Protein AF-A0A1I2QJU8-F1 (afdb_monomer_lite)

Radius of gyration: 27.42 Å; chains: 1; bounding box: 45×27×93 Å

Structure (mmCIF, N/CA/C/O backbone):
data_AF-A0A1I2QJU8-F1
#
_entry.id   AF-A0A1I2QJU8-F1
#
loop_
_atom_site.group_PDB
_atom_site.id
_atom_site.type_symbol
_atom_site.label_atom_id
_atom_site.label_alt_id
_atom_site.label_comp_id
_atom_site.label_asym_id
_atom_site.label_entity_id
_atom_site.label_seq_id
_atom_site.pdbx_PDB_ins_code
_atom_site.Cartn_x
_atom_site.Cartn_y
_atom_site.Cartn_z
_atom_site.occupancy
_atom_site.B_iso_or_equiv
_atom_site.auth_seq_id
_atom_site.auth_comp_id
_atom_site.auth_asym_id
_atom_site.auth_atom_id
_atom_site.pdbx_PDB_model_num
ATOM 1 N N . MET A 1 1 ? 12.750 16.084 -77.173 1.00 46.78 1 MET A N 1
ATOM 2 C CA . MET A 1 1 ? 12.544 15.253 -75.963 1.00 46.78 1 MET A CA 1
ATOM 3 C C . MET A 1 1 ? 13.902 14.795 -75.455 1.00 46.78 1 MET A C 1
ATOM 5 O O . MET A 1 1 ? 14.508 13.936 -76.081 1.00 46.78 1 MET A O 1
ATOM 9 N N . ASN A 1 2 ? 14.410 15.391 -74.373 1.00 51.00 2 ASN A N 1
ATOM 10 C CA . ASN A 1 2 ? 15.672 14.955 -73.771 1.00 51.00 2 ASN A CA 1
ATOM 11 C C . ASN A 1 2 ? 15.445 13.619 -73.058 1.00 51.00 2 ASN A C 1
ATOM 13 O O . ASN A 1 2 ? 14.727 13.560 -72.060 1.00 51.00 2 ASN A O 1
ATOM 17 N N . LYS A 1 3 ? 16.024 12.538 -73.594 1.00 54.72 3 LYS A N 1
ATOM 18 C CA . LYS A 1 3 ? 16.056 11.242 -72.912 1.00 54.72 3 LYS A CA 1
ATOM 19 C C . LYS A 1 3 ? 16.860 11.419 -71.625 1.00 54.72 3 LYS A C 1
ATOM 21 O O . LYS A 1 3 ? 18.044 11.736 -71.671 1.00 54.72 3 LYS A O 1
ATOM 26 N N . VAL A 1 4 ? 16.203 11.250 -70.479 1.00 61.31 4 VAL A N 1
ATOM 27 C CA . VAL A 1 4 ? 16.892 11.168 -69.186 1.00 61.31 4 VAL A CA 1
ATOM 28 C C . VAL A 1 4 ? 17.887 10.004 -69.280 1.00 61.31 4 VAL A C 1
ATOM 30 O O . VAL A 1 4 ? 17.449 8.908 -69.639 1.00 61.31 4 VAL A O 1
ATOM 33 N N . PRO A 1 5 ? 19.186 10.223 -69.003 1.00 58.22 5 PRO A N 1
ATOM 34 C CA . PRO A 1 5 ? 20.201 9.187 -69.146 1.00 58.22 5 PRO A CA 1
ATOM 35 C C . PRO A 1 5 ? 19.855 7.996 -68.251 1.00 58.22 5 PRO A C 1
ATOM 37 O O . PRO A 1 5 ? 19.534 8.174 -67.075 1.00 58.22 5 PRO A O 1
ATOM 40 N N . GLU A 1 6 ? 19.900 6.800 -68.831 1.00 61.16 6 GLU A N 1
ATOM 41 C CA . GLU A 1 6 ? 19.467 5.528 -68.236 1.00 61.16 6 GLU A CA 1
ATOM 42 C C . GLU A 1 6 ? 20.117 5.291 -66.860 1.00 61.16 6 GLU A C 1
ATOM 44 O O . GLU A 1 6 ? 19.420 5.028 -65.881 1.00 61.16 6 GLU A O 1
ATOM 49 N N . ASN A 1 7 ? 21.404 5.633 -66.734 1.00 59.12 7 ASN A N 1
ATOM 50 C CA . ASN A 1 7 ? 22.166 5.584 -65.482 1.00 59.12 7 ASN A CA 1
ATOM 51 C C . ASN A 1 7 ? 21.564 6.434 -64.342 1.00 59.12 7 ASN A C 1
ATOM 53 O O . ASN A 1 7 ? 21.656 6.054 -63.179 1.00 59.12 7 ASN A O 1
ATOM 57 N N . ARG A 1 8 ? 20.924 7.583 -64.625 1.00 59.19 8 ARG A N 1
ATOM 58 C CA . ARG A 1 8 ? 20.268 8.395 -63.573 1.00 59.19 8 ARG A CA 1
ATOM 59 C C . ARG A 1 8 ? 18.970 7.757 -63.078 1.00 59.19 8 ARG A C 1
ATOM 61 O O . ARG A 1 8 ? 18.605 7.970 -61.925 1.00 59.19 8 ARG A O 1
ATOM 68 N N . LYS A 1 9 ? 18.267 6.995 -63.923 1.00 60.62 9 LYS A N 1
ATOM 69 C CA . LYS A 1 9 ? 17.059 6.264 -63.512 1.00 60.62 9 LYS A CA 1
ATOM 70 C C . LYS A 1 9 ? 17.416 5.074 -62.626 1.00 60.62 9 LYS A C 1
ATOM 72 O O . LYS A 1 9 ? 16.746 4.874 -61.620 1.00 60.62 9 LYS A O 1
ATOM 77 N N . GLU A 1 10 ? 18.489 4.356 -62.948 1.00 61.41 10 GLU A N 1
ATOM 78 C CA . GLU A 1 10 ? 18.986 3.238 -62.138 1.00 61.41 10 GLU A CA 1
ATOM 79 C C . GLU A 1 10 ? 19.491 3.693 -60.765 1.00 61.41 10 GLU A C 1
ATOM 81 O O . GLU A 1 10 ? 19.087 3.127 -59.753 1.00 61.41 10 GLU A O 1
ATOM 86 N N . ILE A 1 11 ? 20.280 4.774 -60.701 1.00 66.25 11 ILE A N 1
ATOM 87 C CA . ILE A 1 11 ? 20.749 5.341 -59.423 1.00 66.25 11 ILE A CA 1
ATOM 88 C C . ILE A 1 11 ? 19.564 5.771 -58.545 1.00 66.25 11 ILE A C 1
ATOM 90 O O . ILE A 1 11 ? 19.562 5.507 -57.344 1.00 66.25 11 ILE A O 1
ATOM 94 N N . ASN A 1 12 ? 18.525 6.373 -59.135 1.00 71.56 12 ASN A 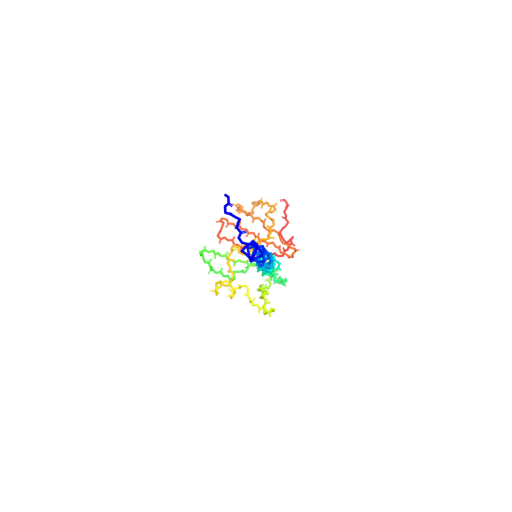N 1
ATOM 95 C CA . ASN A 1 12 ? 17.320 6.759 -58.399 1.00 71.56 12 ASN A CA 1
ATOM 96 C C . ASN A 1 12 ? 16.505 5.548 -57.918 1.00 71.56 12 ASN A C 1
ATOM 98 O O . ASN A 1 12 ? 15.942 5.601 -56.826 1.00 71.56 12 ASN A O 1
ATOM 102 N N . LEU A 1 13 ? 16.457 4.457 -58.691 1.00 71.75 13 LEU A N 1
ATOM 103 C CA . LEU A 1 13 ? 15.770 3.225 -58.291 1.00 71.75 13 LEU A CA 1
ATOM 104 C C . LEU A 1 13 ? 16.498 2.524 -57.135 1.00 71.75 13 LEU A C 1
ATOM 106 O O . LEU A 1 13 ? 15.866 2.094 -56.171 1.00 71.75 13 LEU A O 1
ATOM 110 N N . VAL A 1 14 ? 17.830 2.454 -57.209 1.00 74.25 14 VAL A N 1
ATOM 111 C CA . VAL A 1 14 ? 18.682 1.870 -56.164 1.00 74.25 14 VAL A CA 1
ATOM 112 C C . VAL A 1 14 ? 18.608 2.703 -54.883 1.00 74.25 14 VAL A C 1
ATOM 114 O O . VAL A 1 14 ? 18.413 2.149 -53.801 1.00 74.25 14 VAL A O 1
ATOM 117 N N . ALA A 1 15 ? 18.681 4.032 -54.990 1.00 75.69 15 ALA A N 1
ATOM 118 C CA . ALA A 1 15 ? 18.538 4.931 -53.847 1.00 75.69 15 ALA A CA 1
ATOM 119 C C . ALA A 1 15 ? 17.161 4.792 -53.176 1.00 75.69 15 ALA A C 1
ATOM 121 O O . ALA A 1 15 ? 17.081 4.722 -51.949 1.00 75.69 15 ALA A O 1
ATOM 122 N N . LEU A 1 16 ? 16.084 4.681 -53.962 1.00 78.25 16 LEU A N 1
ATOM 123 C CA . LEU A 1 16 ? 14.733 4.460 -53.442 1.00 78.25 16 LEU A CA 1
ATOM 124 C C . LEU A 1 16 ? 14.623 3.117 -52.701 1.00 78.25 16 LEU A C 1
ATOM 126 O O . LEU A 1 16 ? 14.073 3.069 -51.602 1.00 78.25 16 LEU A O 1
ATOM 130 N N . GLY A 1 17 ? 15.206 2.047 -53.252 1.00 80.75 17 GLY A N 1
ATOM 131 C CA . GLY A 1 17 ? 15.240 0.728 -52.611 1.00 80.75 17 GLY A CA 1
ATOM 132 C C . GLY A 1 17 ? 15.969 0.731 -51.262 1.00 80.75 17 GLY A C 1
ATOM 133 O O . GLY A 1 17 ? 15.487 0.142 -50.289 1.00 80.75 17 GLY A O 1
ATOM 134 N N . ILE A 1 18 ? 17.090 1.452 -51.164 1.00 84.44 18 ILE A N 1
ATOM 135 C CA . ILE A 1 18 ? 17.849 1.598 -49.913 1.00 84.44 18 ILE A CA 1
ATOM 136 C C . ILE A 1 18 ? 17.033 2.375 -48.870 1.00 84.44 18 ILE A C 1
ATOM 138 O O . ILE A 1 18 ? 16.944 1.945 -47.719 1.00 84.44 18 ILE A O 1
ATOM 142 N N . ILE A 1 19 ? 16.381 3.474 -49.265 1.00 84.88 19 ILE A N 1
ATOM 143 C CA . ILE A 1 19 ? 15.549 4.290 -48.366 1.00 84.88 19 ILE A CA 1
ATOM 144 C C . ILE A 1 19 ? 14.364 3.481 -47.825 1.00 84.88 19 ILE A C 1
ATOM 146 O O . ILE A 1 19 ? 14.104 3.509 -46.622 1.00 84.88 19 ILE A O 1
ATOM 150 N N . CYS A 1 20 ? 13.678 2.716 -48.679 1.00 82.25 20 CYS A N 1
ATOM 151 C CA . CYS A 1 20 ? 12.578 1.852 -48.250 1.00 82.25 20 CYS A CA 1
ATOM 152 C C . CYS A 1 20 ? 13.046 0.791 -47.247 1.00 82.25 20 CYS A C 1
ATOM 154 O O . CYS A 1 20 ? 12.395 0.580 -46.224 1.00 82.25 20 CYS A O 1
ATOM 156 N N . THR A 1 21 ? 14.200 0.168 -47.496 1.00 85.12 21 THR A N 1
ATOM 157 C CA . THR A 1 21 ? 14.758 -0.860 -46.605 1.00 85.12 21 THR A CA 1
ATOM 158 C C . THR A 1 21 ? 15.144 -0.273 -45.245 1.00 85.12 21 THR A C 1
ATOM 160 O O . THR A 1 21 ? 14.800 -0.836 -44.205 1.00 85.12 21 THR A O 1
ATOM 163 N N . LEU A 1 22 ? 15.786 0.900 -45.228 1.00 87.31 22 LEU A N 1
ATOM 164 C CA . LEU A 1 22 ? 16.113 1.615 -43.990 1.00 87.31 22 LEU A CA 1
ATOM 165 C C . LEU A 1 22 ? 14.854 2.022 -43.214 1.00 87.31 22 LEU A C 1
ATOM 167 O O . LEU A 1 22 ? 14.821 1.879 -41.993 1.00 87.31 22 LEU A O 1
ATOM 171 N N . GLY A 1 23 ? 13.802 2.460 -43.911 1.00 86.81 23 GLY A N 1
ATOM 172 C CA . GLY A 1 23 ? 12.513 2.792 -43.304 1.00 86.81 23 GLY A CA 1
ATOM 173 C C . GLY A 1 23 ? 11.901 1.611 -42.550 1.00 86.81 23 GLY A C 1
ATOM 174 O O . GLY A 1 23 ? 11.526 1.753 -41.389 1.00 86.81 23 GLY A O 1
ATOM 175 N N . VAL A 1 24 ? 11.883 0.423 -43.162 1.00 87.31 24 VAL A N 1
ATOM 176 C CA . VAL A 1 24 ? 11.354 -0.800 -42.530 1.00 87.31 24 VAL A CA 1
ATOM 177 C C . VAL A 1 24 ? 12.162 -1.189 -41.290 1.00 87.31 24 VAL A C 1
ATOM 179 O O . VAL A 1 24 ? 11.582 -1.543 -40.259 1.00 87.31 24 VAL A O 1
ATOM 182 N N . ILE A 1 25 ? 13.493 -1.085 -41.351 1.00 89.12 25 ILE A N 1
ATOM 183 C CA . ILE A 1 25 ? 14.370 -1.379 -40.208 1.00 89.12 25 ILE A CA 1
ATOM 184 C C . ILE A 1 25 ? 14.073 -0.420 -39.050 1.00 89.12 25 ILE A C 1
ATOM 186 O O . ILE A 1 25 ? 13.855 -0.866 -37.923 1.00 89.12 25 ILE A O 1
ATOM 190 N N . VAL A 1 26 ? 13.996 0.886 -39.322 1.00 89.69 26 VAL A N 1
ATOM 191 C CA . VAL A 1 26 ? 13.703 1.905 -38.303 1.00 89.69 26 VAL A CA 1
ATOM 192 C C . VAL A 1 26 ? 12.314 1.698 -37.698 1.00 89.69 26 VAL A C 1
ATOM 194 O O . VAL A 1 26 ? 12.180 1.715 -36.475 1.00 89.69 26 VAL A O 1
ATOM 197 N N . SER A 1 27 ? 11.287 1.433 -38.508 1.00 86.88 27 SER A N 1
ATOM 198 C CA . SER A 1 27 ? 9.938 1.145 -38.008 1.00 86.88 27 SER A CA 1
ATOM 199 C C . SER A 1 27 ? 9.910 -0.092 -37.111 1.00 86.88 27 SER A C 1
ATOM 201 O O . SER A 1 27 ? 9.290 -0.066 -36.050 1.00 86.88 27 SER A O 1
ATOM 203 N N . THR A 1 28 ? 10.629 -1.153 -37.482 1.00 87.12 28 THR A N 1
ATOM 204 C CA . THR A 1 28 ? 10.706 -2.383 -36.680 1.00 87.12 28 THR A CA 1
ATOM 205 C C . THR A 1 28 ? 11.409 -2.135 -35.346 1.00 87.12 28 THR A C 1
ATOM 207 O O . THR A 1 28 ? 10.933 -2.590 -34.306 1.00 87.12 28 THR A O 1
ATOM 210 N N . LEU A 1 29 ? 12.499 -1.361 -35.347 1.00 88.81 29 LEU A N 1
ATOM 211 C CA . LEU A 1 29 ? 13.202 -0.962 -34.126 1.00 88.81 29 LEU A CA 1
ATOM 212 C C . LEU A 1 29 ? 12.324 -0.095 -33.219 1.00 88.81 29 LEU A C 1
ATOM 214 O O . LEU A 1 29 ? 12.298 -0.323 -32.013 1.00 88.81 29 LEU A O 1
ATOM 218 N N . LEU A 1 30 ? 11.565 0.850 -33.779 1.00 86.56 30 LEU A N 1
ATOM 219 C CA . LEU A 1 30 ? 10.646 1.699 -33.017 1.00 86.56 30 LEU A CA 1
ATOM 220 C C . LEU A 1 30 ? 9.497 0.898 -32.405 1.00 86.56 30 LEU A C 1
ATOM 222 O O . LEU A 1 30 ? 9.184 1.097 -31.234 1.00 86.56 30 LEU A O 1
ATOM 226 N N . VAL A 1 31 ? 8.899 -0.035 -33.151 1.00 86.25 31 VAL A N 1
ATOM 227 C CA . VAL A 1 31 ? 7.854 -0.927 -32.627 1.00 86.25 31 VAL A CA 1
ATOM 228 C C . VAL A 1 31 ? 8.430 -1.855 -31.560 1.00 86.25 31 VAL A C 1
ATOM 230 O O . VAL A 1 31 ? 7.834 -1.996 -30.497 1.00 86.25 31 VAL A O 1
ATOM 233 N N . GLY A 1 32 ? 9.612 -2.434 -31.780 1.00 81.88 32 GLY A N 1
ATOM 234 C CA . GLY A 1 32 ? 10.301 -3.262 -30.790 1.00 81.88 32 GLY A CA 1
ATOM 235 C C . GLY A 1 32 ? 10.644 -2.490 -29.515 1.00 81.88 32 GLY A C 1
ATOM 236 O O . GLY A 1 32 ? 10.419 -2.990 -28.414 1.00 81.88 32 GLY A O 1
ATOM 237 N N . PHE A 1 33 ? 11.112 -1.248 -29.648 1.00 79.94 33 PHE A N 1
ATOM 238 C CA . PHE A 1 33 ? 11.399 -0.353 -28.530 1.00 79.94 33 PHE A CA 1
ATOM 239 C C . PHE A 1 33 ? 10.126 0.065 -27.795 1.00 79.94 33 PHE A C 1
ATOM 241 O O . PHE A 1 33 ? 10.098 -0.001 -26.571 1.00 79.94 33 PHE A O 1
ATOM 248 N N . MET A 1 34 ? 9.055 0.412 -28.516 1.00 74.19 34 MET A N 1
ATOM 249 C CA . MET A 1 34 ? 7.730 0.685 -27.954 1.00 74.19 34 MET A CA 1
ATOM 250 C C . MET A 1 34 ? 7.201 -0.531 -27.200 1.00 74.19 34 MET A C 1
ATOM 252 O O . MET A 1 34 ? 6.810 -0.393 -26.052 1.00 74.19 34 MET A O 1
ATOM 256 N N . VAL A 1 35 ? 7.237 -1.732 -27.780 1.00 77.50 35 VAL A N 1
ATOM 257 C CA . VAL A 1 35 ? 6.805 -2.970 -27.113 1.00 77.50 35 VAL A CA 1
ATOM 258 C C . VAL A 1 35 ? 7.689 -3.277 -25.907 1.00 77.50 35 VAL A C 1
ATOM 260 O O . VAL A 1 35 ? 7.169 -3.677 -24.873 1.00 77.50 35 VAL A O 1
ATOM 263 N N . TYR A 1 36 ? 9.002 -3.056 -25.983 1.00 72.75 36 TYR A N 1
ATOM 264 C CA . TYR A 1 36 ? 9.910 -3.207 -24.845 1.00 72.75 36 TYR A CA 1
ATOM 265 C C . TYR A 1 36 ? 9.601 -2.203 -23.728 1.00 72.75 36 TYR A C 1
ATOM 267 O O . TYR A 1 36 ? 9.524 -2.604 -22.567 1.00 72.75 36 TYR A O 1
ATOM 275 N N . PHE A 1 37 ? 9.353 -0.933 -24.063 1.00 62.69 37 PHE A N 1
ATOM 276 C CA . PHE A 1 37 ? 8.919 0.098 -23.122 1.00 62.69 37 PHE A CA 1
ATOM 277 C C . PHE A 1 37 ? 7.553 -0.258 -22.538 1.00 62.69 37 PHE A C 1
ATOM 279 O O . PHE A 1 37 ? 7.429 -0.411 -21.333 1.00 62.69 37 PHE A O 1
ATOM 286 N N . PHE A 1 38 ? 6.536 -0.527 -23.351 1.00 59.00 38 PHE A N 1
ATOM 287 C CA . PHE A 1 38 ? 5.227 -0.960 -22.871 1.00 59.00 38 PHE A CA 1
ATOM 288 C C . PHE A 1 38 ? 5.311 -2.244 -22.042 1.00 59.00 38 PHE A C 1
ATOM 290 O O . PHE A 1 38 ? 4.604 -2.355 -21.053 1.00 59.00 38 PHE A O 1
ATOM 297 N N . LYS A 1 39 ? 6.201 -3.194 -22.339 1.00 51.94 39 LYS A N 1
ATOM 298 C CA . LYS A 1 39 ? 6.397 -4.405 -21.525 1.00 51.94 39 LYS A CA 1
ATOM 299 C C . LYS A 1 39 ? 7.169 -4.109 -20.231 1.00 51.94 39 LYS A C 1
ATOM 301 O O . LYS A 1 39 ? 6.832 -4.666 -19.190 1.00 51.94 39 LYS A O 1
ATOM 306 N N . GLN A 1 40 ? 8.137 -3.194 -20.225 1.00 50.50 40 GLN A N 1
ATOM 307 C CA . GLN A 1 40 ? 8.739 -2.706 -18.979 1.00 50.50 40 GLN A CA 1
ATOM 308 C C . GLN A 1 40 ? 7.736 -1.918 -18.125 1.00 50.50 40 GLN A C 1
ATOM 310 O O . GLN A 1 40 ? 7.729 -2.088 -16.915 1.00 50.50 40 GLN A O 1
ATOM 315 N N . TYR A 1 41 ? 6.861 -1.107 -18.714 1.00 50.94 41 TYR A N 1
ATOM 316 C CA . TYR A 1 41 ? 5.938 -0.251 -17.963 1.00 50.94 41 TYR A CA 1
ATOM 317 C C . TYR A 1 41 ? 4.615 -0.954 -17.594 1.00 50.94 41 TYR A C 1
ATOM 319 O O . TYR A 1 41 ? 4.089 -0.693 -16.515 1.00 50.94 41 TYR A O 1
ATOM 327 N N . ASN A 1 42 ? 4.115 -1.890 -18.416 1.00 45.28 42 ASN A N 1
ATOM 328 C CA . ASN A 1 42 ? 2.880 -2.655 -18.169 1.00 45.28 42 ASN A CA 1
ATOM 329 C C . ASN A 1 42 ? 3.124 -4.066 -17.599 1.00 45.28 42 ASN A C 1
ATOM 331 O O . ASN A 1 42 ? 2.348 -4.502 -16.758 1.00 45.28 42 ASN A O 1
ATOM 335 N N . PHE A 1 43 ? 4.190 -4.783 -17.986 1.00 42.09 43 PHE A N 1
ATOM 336 C CA . PHE A 1 43 ? 4.497 -6.135 -17.459 1.00 42.09 43 PHE A CA 1
ATOM 337 C C . PHE A 1 43 ? 5.493 -6.129 -16.290 1.00 42.09 43 PHE A C 1
ATOM 339 O O . PHE A 1 43 ? 5.509 -7.059 -15.486 1.00 42.09 43 PHE A O 1
ATOM 346 N N . ARG A 1 44 ? 6.290 -5.064 -16.152 1.00 40.34 44 ARG A N 1
ATOM 347 C CA . ARG A 1 44 ? 6.920 -4.669 -14.882 1.00 40.34 44 ARG A CA 1
ATOM 348 C C . ARG A 1 44 ? 6.311 -3.372 -14.377 1.00 40.34 44 ARG A C 1
ATOM 350 O O . ARG A 1 44 ? 7.016 -2.527 -13.82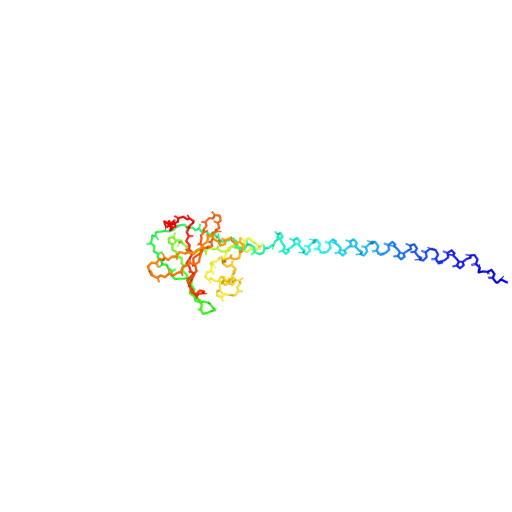2 1.00 40.34 44 ARG A O 1
ATOM 357 N N . GLY A 1 45 ? 4.988 -3.241 -14.522 1.00 38.06 45 GLY A N 1
ATOM 358 C CA . GLY A 1 45 ? 4.243 -2.357 -13.643 1.00 38.06 45 GLY A CA 1
ATOM 359 C C . GLY A 1 45 ? 4.810 -2.564 -12.246 1.00 38.06 45 GLY A C 1
ATOM 360 O O . GLY A 1 45 ? 5.041 -3.705 -11.840 1.00 38.06 45 GLY A O 1
ATOM 361 N N . ASN A 1 46 ? 5.173 -1.469 -11.587 1.00 42.59 46 ASN A N 1
ATOM 362 C CA . ASN A 1 46 ? 5.694 -1.438 -10.229 1.00 42.59 46 ASN A CA 1
ATOM 363 C C . ASN A 1 46 ? 4.629 -1.967 -9.254 1.00 42.59 46 ASN A C 1
ATOM 365 O O . ASN A 1 46 ? 4.186 -1.254 -8.360 1.00 42.59 46 ASN A O 1
ATOM 369 N N . ALA A 1 47 ? 4.188 -3.208 -9.440 1.00 42.94 47 ALA A N 1
ATOM 370 C CA . ALA A 1 47 ? 3.301 -3.958 -8.592 1.00 42.94 47 ALA A CA 1
ATOM 371 C C . ALA A 1 47 ? 4.139 -4.337 -7.380 1.00 42.94 47 ALA A C 1
ATOM 373 O O . ALA A 1 47 ? 4.686 -5.431 -7.234 1.00 42.94 47 ALA A O 1
ATOM 374 N N . LYS A 1 48 ? 4.314 -3.331 -6.534 1.00 52.91 48 LYS A N 1
ATOM 375 C CA . LYS A 1 48 ? 4.824 -3.440 -5.186 1.00 52.91 48 LYS A CA 1
ATOM 376 C C . LYS A 1 48 ? 3.811 -4.271 -4.430 1.00 52.91 48 LYS A C 1
ATOM 378 O O . LYS A 1 48 ? 2.839 -3.757 -3.896 1.00 52.91 48 LYS A O 1
ATOM 383 N N . ARG A 1 49 ? 4.006 -5.587 -4.464 1.00 54.28 49 ARG A N 1
ATOM 384 C CA . ARG A 1 49 ? 3.116 -6.518 -3.784 1.00 54.28 49 ARG A CA 1
ATOM 385 C C . ARG A 1 49 ? 3.325 -6.346 -2.287 1.00 54.28 49 ARG A C 1
ATOM 387 O O . ARG A 1 49 ? 4.441 -6.550 -1.795 1.00 54.28 49 ARG A O 1
ATOM 394 N N . LEU A 1 50 ? 2.264 -5.941 -1.600 1.00 57.31 50 LEU A N 1
ATOM 395 C CA . LEU A 1 50 ? 2.232 -5.919 -0.151 1.00 57.31 50 LEU A CA 1
ATOM 396 C C . LEU A 1 50 ? 2.241 -7.366 0.350 1.00 57.31 50 LEU A C 1
ATOM 398 O O . LEU A 1 50 ? 1.376 -8.169 0.001 1.00 57.31 50 LEU A O 1
ATOM 402 N N . GLU A 1 51 ? 3.246 -7.711 1.142 1.00 60.03 51 GLU A N 1
ATOM 403 C CA . GLU A 1 51 ? 3.301 -8.975 1.859 1.00 60.03 51 GLU A CA 1
ATOM 404 C C . GLU A 1 51 ? 2.677 -8.765 3.234 1.00 60.03 51 GLU A C 1
ATOM 406 O O . GLU A 1 51 ? 3.197 -8.017 4.069 1.00 60.03 51 GLU A O 1
ATOM 411 N N . VAL A 1 52 ? 1.534 -9.414 3.427 1.00 58.59 52 VAL A N 1
ATOM 412 C CA . VAL A 1 52 ? 0.737 -9.347 4.645 1.00 58.59 52 VAL A CA 1
ATOM 413 C C . VAL A 1 52 ? 1.030 -10.575 5.488 1.00 58.59 52 VAL A C 1
ATOM 415 O O . VAL A 1 52 ? 0.900 -11.703 5.022 1.00 58.59 52 VAL A O 1
ATOM 418 N N . GLN A 1 53 ? 1.443 -10.348 6.730 1.00 59.25 53 GLN A N 1
ATOM 419 C CA . GLN A 1 53 ? 1.535 -11.387 7.749 1.00 59.25 53 GLN A CA 1
ATOM 420 C C . GLN A 1 53 ? 0.525 -11.049 8.840 1.00 59.25 53 GLN A C 1
ATOM 422 O O . GLN A 1 53 ? 0.472 -9.901 9.276 1.00 59.25 53 GLN A O 1
ATOM 427 N N . VAL A 1 54 ? -0.275 -12.024 9.260 1.00 59.94 54 VAL A N 1
ATOM 428 C CA . VAL A 1 54 ? -1.302 -11.840 10.295 1.00 59.94 54 VAL A CA 1
ATOM 429 C C . VAL A 1 54 ? -0.634 -11.749 11.677 1.00 59.94 54 VAL A C 1
ATOM 431 O O . VAL A 1 54 ? 0.362 -12.435 11.929 1.00 59.94 54 VAL A O 1
ATOM 434 N N . ASN A 1 55 ? -1.140 -10.872 12.547 1.00 63.78 55 ASN A N 1
ATOM 435 C CA . ASN A 1 55 ? -0.747 -10.767 13.959 1.00 63.78 55 ASN A CA 1
ATOM 436 C C . ASN A 1 55 ? -1.976 -10.762 14.870 1.00 63.78 55 ASN A C 1
ATOM 438 O O . ASN A 1 55 ? -3.095 -10.595 14.381 1.00 63.78 55 ASN A O 1
ATOM 442 N N . ASP A 1 56 ? -1.734 -10.842 16.178 1.00 52.97 56 ASP A N 1
ATOM 443 C CA . ASP A 1 56 ? -2.754 -10.623 17.196 1.00 52.97 56 ASP A CA 1
ATOM 444 C C . ASP A 1 56 ? -3.419 -9.249 17.085 1.00 52.97 56 ASP A C 1
ATOM 446 O O . ASP A 1 56 ? -2.876 -8.268 16.559 1.00 52.97 56 ASP A O 1
ATOM 450 N N . SER A 1 57 ? -4.657 -9.243 17.557 1.00 59.94 57 SER A N 1
ATOM 451 C CA . SER A 1 57 ? -5.692 -8.280 17.247 1.00 59.94 57 SER A CA 1
ATOM 452 C C . SER A 1 57 ? -5.437 -6.907 17.843 1.00 59.94 57 SER A C 1
ATOM 454 O O . SER A 1 57 ? -5.680 -6.734 19.029 1.00 59.94 57 SER A O 1
ATOM 456 N N . ASN A 1 58 ? -4.982 -5.950 17.024 1.00 70.50 58 ASN A N 1
ATOM 457 C CA . ASN A 1 58 ? -4.903 -4.521 17.347 1.00 70.50 58 ASN A CA 1
ATOM 458 C C . ASN A 1 58 ? -4.786 -3.654 16.078 1.00 70.50 58 ASN A C 1
ATOM 460 O O . ASN A 1 58 ? -4.206 -4.071 15.068 1.00 70.50 58 ASN A O 1
ATOM 464 N N . LEU A 1 59 ? -5.329 -2.432 16.143 1.00 79.31 59 LEU A N 1
ATOM 465 C CA . LEU A 1 59 ? -5.109 -1.372 15.155 1.00 79.31 59 LEU A CA 1
ATOM 466 C C . LEU A 1 59 ? -3.806 -0.644 15.502 1.00 79.31 59 LEU A C 1
ATOM 468 O O . LEU A 1 59 ? -3.697 -0.058 16.573 1.00 79.31 59 LEU A O 1
ATOM 472 N N . ASN A 1 60 ? -2.834 -0.661 14.593 1.00 84.69 60 ASN A N 1
ATOM 473 C CA . ASN A 1 60 ? -1.532 -0.028 14.791 1.00 84.69 60 ASN A CA 1
ATOM 474 C C . ASN A 1 60 ? -1.300 1.049 13.738 1.00 84.69 60 ASN A C 1
ATOM 476 O O . ASN A 1 60 ? -1.412 0.776 12.543 1.00 84.69 60 ASN A O 1
ATOM 480 N N . GLU A 1 61 ? -0.943 2.253 14.171 1.00 87.31 61 GLU A N 1
ATOM 481 C CA . GLU A 1 61 ? -0.476 3.303 13.270 1.00 87.31 61 GLU A CA 1
ATOM 482 C C . GLU A 1 61 ? 0.940 2.985 12.782 1.00 87.31 61 GLU A C 1
ATOM 484 O O . GLU A 1 61 ? 1.803 2.588 13.566 1.00 87.31 61 GLU A O 1
ATOM 489 N N . ILE A 1 62 ? 1.188 3.144 11.481 1.00 88.50 62 ILE A N 1
ATOM 490 C CA . ILE A 1 62 ? 2.486 2.812 10.885 1.00 88.50 62 ILE A CA 1
ATOM 491 C C . ILE A 1 62 ? 3.185 3.999 10.227 1.00 88.50 62 ILE A C 1
ATOM 493 O O . ILE A 1 62 ? 4.411 3.966 10.138 1.00 88.50 62 ILE A O 1
ATOM 497 N N . ALA A 1 63 ? 2.460 5.021 9.762 1.00 87.25 63 ALA A N 1
ATOM 498 C CA . ALA A 1 63 ? 3.057 6.187 9.110 1.00 87.25 63 ALA A CA 1
ATOM 499 C C . ALA A 1 63 ? 2.096 7.384 9.028 1.00 87.25 63 ALA A C 1
ATOM 501 O O . ALA A 1 63 ? 0.887 7.206 8.854 1.00 87.25 63 ALA A O 1
ATOM 502 N N . HIS A 1 64 ? 2.676 8.589 9.054 1.00 90.00 64 HIS A N 1
ATOM 503 C CA . HIS A 1 64 ? 2.056 9.855 8.650 1.00 90.00 64 HIS A CA 1
ATOM 504 C C . HIS A 1 64 ? 2.828 10.399 7.449 1.00 90.00 64 HIS A C 1
ATOM 506 O O . HIS A 1 64 ? 3.989 10.778 7.582 1.00 90.00 64 HIS A O 1
ATOM 512 N N . VAL A 1 65 ? 2.209 10.403 6.271 1.00 81.81 65 VAL A N 1
ATOM 513 C CA . VAL A 1 65 ? 2.839 10.849 5.017 1.00 81.81 65 VAL A CA 1
ATOM 514 C C . VAL A 1 65 ? 1.828 11.610 4.171 1.00 81.81 65 VAL A C 1
ATOM 516 O O . VAL A 1 65 ? 0.669 11.213 4.085 1.00 81.81 65 VAL A O 1
ATOM 519 N N . ASP A 1 66 ? 2.244 12.714 3.553 1.00 81.81 66 ASP A N 1
ATOM 520 C CA . ASP A 1 66 ? 1.384 13.562 2.710 1.00 81.81 66 ASP A CA 1
ATOM 521 C C . ASP A 1 66 ? 0.067 14.005 3.386 1.00 81.81 66 ASP A C 1
ATOM 523 O O . ASP A 1 66 ? -0.991 14.023 2.752 1.00 81.81 66 ASP A O 1
ATOM 527 N N . GLY A 1 67 ? 0.100 14.293 4.694 1.00 83.25 67 GLY A N 1
ATOM 528 C CA . GLY A 1 67 ? -1.096 14.654 5.470 1.00 83.25 67 GLY A CA 1
ATOM 529 C C . GLY A 1 67 ? -2.103 13.509 5.654 1.00 83.25 67 GLY A C 1
ATOM 530 O O . GLY A 1 67 ? -3.256 13.750 6.009 1.00 83.25 67 GLY A O 1
ATOM 531 N N . LYS A 1 68 ? -1.688 12.265 5.390 1.00 87.06 68 LYS A N 1
ATOM 532 C CA . LYS A 1 68 ? -2.498 11.053 5.525 1.00 87.06 68 LYS A CA 1
ATOM 533 C C . LYS A 1 68 ? -1.928 10.157 6.604 1.00 87.06 68 LYS A C 1
ATOM 535 O O . LYS A 1 68 ? -0.711 10.039 6.750 1.00 87.06 68 LYS A O 1
ATOM 540 N N . ILE A 1 69 ? -2.825 9.467 7.292 1.00 88.94 69 ILE A N 1
ATOM 541 C CA . ILE A 1 69 ? -2.480 8.539 8.359 1.00 88.94 69 ILE A CA 1
ATOM 542 C C . ILE A 1 69 ? -2.779 7.118 7.902 1.00 88.94 69 ILE A C 1
ATOM 544 O O . ILE A 1 69 ? -3.839 6.834 7.332 1.00 88.94 69 ILE A O 1
ATOM 548 N N . ILE A 1 70 ? -1.819 6.226 8.127 1.00 89.38 70 ILE A N 1
ATOM 549 C CA . ILE A 1 70 ? -1.876 4.843 7.665 1.00 89.38 70 ILE A CA 1
ATOM 550 C C . ILE A 1 70 ? -1.801 3.911 8.868 1.00 89.38 70 ILE A C 1
ATOM 552 O O . ILE A 1 70 ? -0.864 3.970 9.666 1.00 89.38 70 ILE A O 1
ATOM 556 N N . TYR A 1 71 ? -2.770 3.006 8.934 1.00 88.38 71 TYR A N 1
ATOM 557 C CA . TYR A 1 71 ? -2.925 1.996 9.964 1.00 88.38 71 TYR A CA 1
ATOM 558 C C . TYR A 1 71 ? -2.892 0.588 9.373 1.00 88.38 71 TYR A C 1
ATOM 560 O O . TYR A 1 71 ? -3.249 0.350 8.216 1.00 88.38 71 TYR A O 1
ATOM 568 N N . THR A 1 72 ? -2.528 -0.368 10.214 1.00 87.75 72 THR A N 1
ATOM 569 C CA . THR A 1 72 ? -2.638 -1.802 9.952 1.00 87.75 72 THR A CA 1
ATOM 570 C C . THR A 1 72 ? -3.481 -2.449 11.039 1.00 87.75 72 THR A C 1
ATOM 572 O O . THR A 1 72 ? -3.255 -2.172 12.216 1.00 87.75 72 THR A O 1
ATOM 575 N N . TYR A 1 73 ? -4.420 -3.312 10.667 1.00 82.50 73 TYR A N 1
ATOM 576 C CA . TYR A 1 73 ? -5.278 -4.044 11.598 1.00 82.50 73 TYR A CA 1
ATOM 577 C C . TYR A 1 73 ? -5.039 -5.548 11.466 1.00 82.50 73 TYR A C 1
ATOM 579 O O . TYR A 1 73 ? -5.021 -6.061 10.350 1.00 82.50 73 TYR A O 1
ATOM 587 N N . ASN A 1 74 ? -4.840 -6.248 12.588 1.00 78.88 74 ASN A N 1
ATOM 588 C CA . ASN A 1 74 ? -4.560 -7.697 12.643 1.00 78.88 74 ASN A CA 1
ATOM 589 C C . ASN A 1 74 ? -3.396 -8.130 11.732 1.00 78.88 74 ASN A C 1
ATOM 591 O O . ASN A 1 74 ? -3.387 -9.216 11.149 1.00 78.88 74 ASN A O 1
ATOM 595 N N . MET A 1 75 ? -2.399 -7.257 11.577 1.00 75.69 75 MET A N 1
ATOM 596 C CA . MET A 1 75 ? -1.256 -7.467 10.695 1.00 75.69 75 MET A CA 1
ATOM 597 C C . MET A 1 75 ? 0.048 -7.143 11.416 1.00 75.69 75 MET A C 1
ATOM 599 O O . MET A 1 75 ? 0.156 -6.142 12.124 1.00 75.69 75 MET A O 1
ATOM 603 N N . LYS A 1 76 ? 1.073 -7.969 11.190 1.00 75.88 76 LYS A N 1
ATOM 604 C CA . LYS A 1 76 ? 2.466 -7.596 11.462 1.00 75.88 76 LYS A CA 1
ATOM 605 C C . LYS A 1 76 ? 2.868 -6.520 10.458 1.00 75.88 76 LYS A C 1
ATOM 607 O O . LYS A 1 76 ? 2.301 -6.457 9.368 1.00 75.88 76 LYS A O 1
ATOM 612 N N . MET A 1 77 ? 3.876 -5.716 10.808 1.00 81.44 77 MET A N 1
ATOM 613 C CA . MET A 1 77 ? 4.395 -4.637 9.958 1.00 81.44 77 MET A CA 1
ATOM 614 C C . MET A 1 77 ? 4.582 -5.124 8.506 1.00 81.44 77 MET A C 1
ATOM 616 O O . MET A 1 77 ? 5.487 -5.930 8.247 1.00 81.44 77 MET A O 1
ATOM 620 N N . PRO A 1 78 ? 3.737 -4.674 7.560 1.00 80.50 78 PRO A N 1
ATOM 621 C CA . PRO A 1 78 ? 3.719 -5.239 6.225 1.00 80.50 78 PRO A CA 1
ATOM 622 C C . PRO A 1 78 ? 4.971 -4.823 5.458 1.00 80.50 78 PRO A C 1
ATOM 624 O O . PRO A 1 78 ? 5.593 -3.790 5.733 1.00 80.50 78 PRO A O 1
ATOM 627 N N . LYS A 1 79 ? 5.364 -5.648 4.489 1.00 82.62 79 LYS A N 1
ATOM 628 C CA . LYS A 1 79 ? 6.557 -5.416 3.667 1.00 82.62 79 LYS A CA 1
ATOM 629 C C . LYS A 1 79 ? 6.171 -5.214 2.211 1.00 82.62 79 LYS A C 1
ATOM 631 O O . LYS A 1 79 ? 5.191 -5.766 1.729 1.00 82.62 79 LYS A O 1
ATOM 636 N N . ILE A 1 80 ? 6.985 -4.452 1.501 1.00 75.06 80 ILE A N 1
ATOM 637 C CA . ILE A 1 80 ? 6.912 -4.268 0.059 1.00 75.06 80 ILE A CA 1
ATOM 638 C C . ILE A 1 80 ? 8.073 -5.017 -0.587 1.00 75.06 80 ILE A C 1
ATOM 640 O O . ILE A 1 80 ? 9.224 -4.890 -0.151 1.00 75.06 80 ILE A O 1
ATOM 644 N N . ARG A 1 81 ? 7.795 -5.747 -1.669 1.00 68.69 81 ARG A N 1
ATOM 645 C CA . ARG A 1 81 ? 8.831 -6.333 -2.528 1.00 68.69 81 ARG A CA 1
ATOM 646 C C . ARG A 1 81 ? 9.277 -5.331 -3.600 1.00 68.69 81 ARG A C 1
ATOM 648 O O . ARG A 1 81 ? 8.458 -4.867 -4.390 1.00 68.69 81 ARG A O 1
ATOM 655 N N . LYS A 1 82 ? 10.570 -4.995 -3.633 1.00 65.44 82 LYS A N 1
ATOM 656 C CA . LYS A 1 82 ? 11.188 -4.163 -4.683 1.00 65.44 82 LYS A CA 1
ATOM 657 C C . LYS A 1 82 ? 11.487 -4.978 -5.949 1.00 65.44 82 LYS A C 1
ATOM 659 O O . LYS A 1 82 ? 11.577 -6.203 -5.894 1.00 65.44 82 LYS A O 1
ATOM 664 N N . ILE A 1 83 ? 11.713 -4.277 -7.068 1.00 54.00 83 ILE A N 1
ATOM 665 C CA . ILE A 1 83 ? 12.040 -4.845 -8.397 1.00 54.00 83 ILE A CA 1
ATOM 666 C C . ILE A 1 83 ? 13.285 -5.752 -8.348 1.00 54.00 83 ILE A C 1
ATOM 668 O O . ILE A 1 83 ? 13.363 -6.736 -9.071 1.00 54.00 83 ILE A O 1
ATOM 672 N N . ASN A 1 84 ? 14.231 -5.474 -7.448 1.00 60.66 84 ASN A N 1
ATOM 673 C CA . ASN A 1 84 ? 15.429 -6.293 -7.232 1.00 60.66 84 ASN A CA 1
ATOM 674 C C . ASN A 1 84 ? 15.225 -7.451 -6.231 1.00 60.66 84 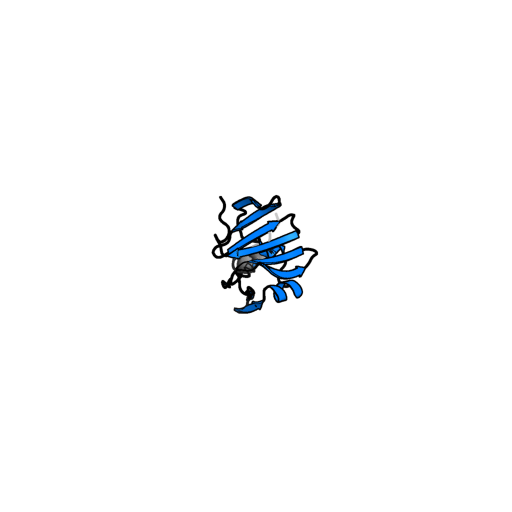ASN A C 1
ATOM 676 O O . ASN A 1 84 ? 16.194 -7.999 -5.716 1.00 60.66 84 ASN A O 1
ATOM 680 N N . GLY A 1 85 ? 13.981 -7.772 -5.866 1.00 64.88 85 GLY A N 1
ATOM 681 C CA . GLY A 1 85 ? 13.657 -8.807 -4.883 1.00 64.88 85 GLY A CA 1
ATOM 682 C C . GLY A 1 85 ? 13.860 -8.399 -3.418 1.00 64.88 85 GLY A C 1
ATOM 683 O O . GLY A 1 85 ? 13.422 -9.136 -2.532 1.00 64.88 85 GLY A O 1
ATOM 684 N N . LYS A 1 86 ? 14.446 -7.223 -3.133 1.00 71.88 86 LYS A N 1
ATOM 685 C CA . LYS A 1 86 ? 14.654 -6.733 -1.762 1.00 71.88 86 LYS A CA 1
ATOM 686 C C . LYS A 1 86 ? 13.314 -6.413 -1.102 1.00 71.88 86 LYS A C 1
ATOM 688 O O . LYS A 1 86 ? 12.520 -5.635 -1.631 1.00 71.88 86 LYS A O 1
ATOM 693 N N . LYS A 1 87 ? 13.077 -6.981 0.080 1.00 78.94 87 LYS A N 1
ATOM 694 C CA . LYS A 1 87 ? 11.924 -6.639 0.921 1.00 78.94 87 LYS A CA 1
ATOM 695 C C . LYS A 1 87 ? 12.264 -5.419 1.782 1.00 78.94 87 LYS A C 1
ATOM 697 O O . LYS A 1 87 ? 13.329 -5.381 2.396 1.00 78.94 87 LYS A O 1
ATOM 702 N N . VAL A 1 88 ? 11.375 -4.433 1.838 1.00 80.44 88 VAL A N 1
ATOM 703 C CA . VAL A 1 88 ? 11.476 -3.255 2.724 1.00 80.44 88 VAL A CA 1
ATOM 704 C C . VAL A 1 88 ? 10.165 -3.114 3.494 1.00 80.44 88 VAL A C 1
ATOM 706 O O . VAL A 1 88 ? 9.123 -3.498 2.972 1.00 80.44 88 VAL A O 1
ATOM 709 N N . SER A 1 89 ? 10.190 -2.628 4.738 1.00 86.44 89 SER A N 1
ATOM 710 C CA . SER A 1 89 ? 8.948 -2.361 5.478 1.00 86.44 89 SER A CA 1
ATOM 711 C C . SER A 1 89 ? 8.112 -1.292 4.768 1.00 86.44 89 SER A C 1
ATOM 713 O O . SER A 1 89 ? 8.659 -0.373 4.158 1.00 86.44 89 SER A O 1
ATOM 715 N N . LEU A 1 90 ? 6.784 -1.403 4.850 1.00 85.38 90 LEU A N 1
ATOM 716 C CA . LEU A 1 90 ? 5.872 -0.433 4.248 1.00 85.38 90 LEU A CA 1
ATOM 717 C C . LEU A 1 90 ? 6.133 0.977 4.787 1.00 85.38 90 LEU A C 1
ATOM 719 O O . LEU A 1 90 ? 6.291 1.896 3.992 1.00 85.38 90 LEU A O 1
ATOM 723 N N . LYS A 1 91 ? 6.278 1.112 6.112 1.00 86.38 91 LYS A N 1
ATOM 724 C CA . LYS A 1 91 ? 6.631 2.370 6.786 1.00 86.38 91 LYS A CA 1
ATOM 725 C C . LYS A 1 91 ? 7.821 3.066 6.119 1.00 86.38 91 LYS A C 1
ATOM 727 O O . LYS A 1 91 ? 7.682 4.173 5.618 1.00 86.38 91 LYS A O 1
ATOM 732 N N . LYS A 1 92 ? 8.952 2.363 6.005 1.00 84.75 92 LYS A N 1
ATOM 733 C CA . LYS A 1 92 ? 10.168 2.908 5.392 1.00 84.75 92 LYS A CA 1
ATOM 734 C C . LYS A 1 92 ? 9.972 3.241 3.911 1.00 84.75 92 LYS A C 1
ATOM 736 O O . LYS A 1 92 ? 10.497 4.231 3.421 1.00 84.75 92 LYS A O 1
ATOM 741 N N . GLY A 1 93 ? 9.206 2.421 3.189 1.00 83.56 93 GLY A N 1
ATOM 742 C CA . GLY A 1 93 ? 8.867 2.689 1.793 1.00 83.56 93 GLY A CA 1
ATOM 743 C C . GLY A 1 93 ? 8.055 3.973 1.601 1.00 83.56 93 GLY A C 1
ATOM 744 O O . GLY A 1 93 ? 8.264 4.662 0.607 1.00 83.56 93 GLY A O 1
ATOM 745 N N . LEU A 1 94 ? 7.159 4.294 2.534 1.00 84.44 94 LEU A N 1
ATOM 746 C CA . LEU A 1 94 ? 6.359 5.521 2.527 1.00 84.44 94 LEU A CA 1
ATOM 747 C C . LEU A 1 94 ? 7.202 6.737 2.936 1.00 84.44 94 LEU A C 1
ATOM 749 O O . LEU A 1 94 ? 7.203 7.734 2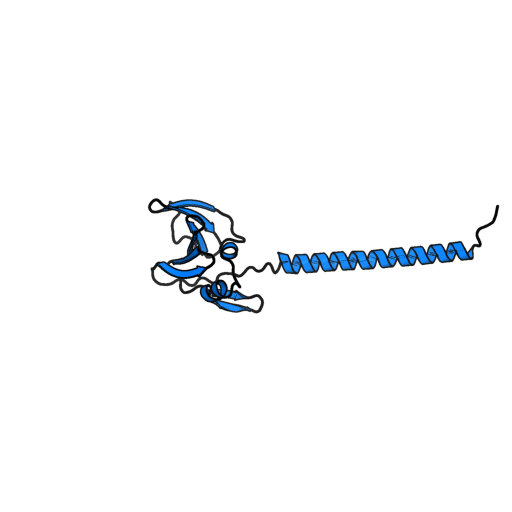.227 1.00 84.44 94 LEU A O 1
ATOM 753 N N . GLU A 1 95 ? 7.967 6.633 4.027 1.00 84.50 95 GLU A N 1
ATOM 754 C CA . GLU A 1 95 ? 8.826 7.716 4.539 1.00 84.50 95 GLU A CA 1
ATOM 755 C C . GLU A 1 95 ? 9.917 8.131 3.539 1.00 84.50 95 GLU A C 1
ATOM 757 O O . GLU A 1 95 ? 10.224 9.310 3.400 1.00 84.50 95 GLU A O 1
ATOM 762 N N . GLU A 1 96 ? 10.483 7.177 2.795 1.00 84.62 96 GLU A N 1
ATOM 763 C CA . GLU A 1 96 ? 11.491 7.447 1.760 1.00 84.62 96 GLU A CA 1
ATOM 764 C C . GLU A 1 96 ? 10.871 7.840 0.402 1.00 84.62 96 GLU A C 1
ATOM 766 O O . GLU A 1 96 ? 11.568 7.810 -0.615 1.00 84.62 96 GLU A O 1
ATOM 771 N N . ASN A 1 97 ? 9.565 8.145 0.346 1.00 76.81 97 ASN A N 1
ATOM 772 C CA . ASN A 1 97 ? 8.807 8.460 -0.877 1.00 76.81 97 ASN A CA 1
ATOM 773 C C . ASN A 1 97 ? 8.946 7.410 -1.989 1.00 76.81 97 ASN A C 1
ATOM 775 O O . ASN A 1 97 ? 8.763 7.680 -3.176 1.00 76.81 97 ASN A O 1
ATOM 779 N N . GLN A 1 98 ? 9.277 6.176 -1.619 1.00 76.56 98 GLN A N 1
ATOM 780 C CA . GLN A 1 98 ? 9.368 5.090 -2.576 1.00 76.56 98 GLN A CA 1
ATOM 781 C C . GLN A 1 98 ? 7.973 4.590 -2.921 1.00 76.56 98 GLN A C 1
ATOM 783 O O . GLN A 1 98 ? 7.764 4.142 -4.039 1.00 76.56 98 GLN A O 1
ATOM 788 N N . VAL A 1 99 ? 7.022 4.623 -1.993 1.00 77.12 99 VAL A N 1
ATOM 789 C CA . VAL A 1 99 ? 5.619 4.260 -2.213 1.00 77.12 99 VAL A CA 1
ATOM 790 C C . VAL A 1 99 ? 4.759 5.456 -1.881 1.00 77.12 99 VAL A C 1
ATOM 792 O O . VAL A 1 99 ? 4.896 6.020 -0.804 1.00 77.12 99 VAL A O 1
ATOM 795 N N . SER A 1 100 ? 3.870 5.828 -2.795 1.00 82.12 100 SER A N 1
ATOM 796 C CA . SER A 1 100 ? 2.865 6.844 -2.513 1.00 82.12 100 SER A CA 1
ATOM 797 C C . SER A 1 100 ? 1.629 6.211 -1.879 1.00 82.12 100 SER A C 1
ATOM 799 O O . SER A 1 100 ? 1.316 5.039 -2.091 1.00 82.12 100 SER A O 1
ATOM 801 N N . THR A 1 101 ? 0.849 7.009 -1.156 1.00 79.19 101 THR A N 1
ATOM 802 C CA . THR A 1 101 ? -0.460 6.570 -0.638 1.00 79.19 101 THR A CA 1
ATOM 803 C C . THR A 1 101 ? -1.424 6.138 -1.744 1.00 79.19 101 THR A C 1
ATOM 805 O O . THR A 1 101 ? -2.216 5.221 -1.547 1.00 79.19 101 THR A O 1
ATOM 808 N N . LYS A 1 102 ? -1.319 6.735 -2.940 1.00 80.44 102 LYS A N 1
ATOM 809 C CA . LYS A 1 102 ? -2.096 6.319 -4.119 1.00 80.44 102 LYS A CA 1
ATOM 810 C C . LYS A 1 102 ? -1.733 4.904 -4.573 1.00 80.44 102 LYS A C 1
ATOM 812 O O . LYS A 1 102 ? -2.610 4.169 -5.018 1.00 80.44 102 LYS A O 1
ATOM 817 N N . ASP A 1 103 ? -0.472 4.498 -4.423 1.00 78.94 103 ASP A N 1
ATOM 818 C CA . ASP A 1 103 ? -0.019 3.157 -4.803 1.00 78.94 103 ASP A CA 1
ATOM 819 C C . ASP A 1 103 ? -0.617 2.057 -3.915 1.00 78.94 103 ASP A C 1
ATOM 821 O O . ASP A 1 103 ? -0.698 0.916 -4.356 1.00 78.94 103 ASP A O 1
ATOM 825 N N . LEU A 1 104 ? -1.096 2.385 -2.707 1.00 80.88 104 LEU A N 1
ATOM 826 C CA . LEU A 1 104 ? -1.753 1.416 -1.818 1.00 80.88 104 LEU A CA 1
ATOM 827 C C . LEU A 1 104 ? -3.067 0.878 -2.392 1.00 80.88 104 LEU A C 1
ATOM 829 O O . LEU A 1 104 ? -3.434 -0.253 -2.094 1.00 80.88 104 LEU A O 1
ATOM 833 N N . CYS A 1 105 ? -3.767 1.686 -3.193 1.00 79.62 105 CYS A N 1
ATOM 834 C CA . CYS A 1 105 ? -5.049 1.329 -3.812 1.00 79.62 105 CYS A CA 1
ATOM 835 C C . CYS A 1 105 ? -4.897 1.026 -5.315 1.00 79.62 105 CYS A C 1
ATOM 837 O O . CYS A 1 105 ? -5.814 0.513 -5.957 1.00 79.62 105 CYS A O 1
ATOM 839 N N . ARG A 1 106 ? -3.735 1.335 -5.903 1.00 77.25 106 ARG A N 1
ATOM 840 C CA . ARG A 1 106 ? -3.489 1.208 -7.341 1.00 77.25 106 ARG A CA 1
ATOM 841 C C . ARG A 1 106 ? -3.504 -0.259 -7.774 1.00 77.25 106 ARG A C 1
ATOM 843 O O . ARG A 1 106 ? -2.766 -1.079 -7.239 1.00 77.25 106 ARG A O 1
ATOM 850 N N . GLY A 1 107 ? -4.310 -0.565 -8.789 1.00 64.50 107 GLY A N 1
ATOM 851 C CA . GLY A 1 107 ? -4.447 -1.922 -9.329 1.00 64.50 107 GLY A CA 1
ATOM 852 C C . GLY A 1 107 ? -5.475 -2.798 -8.608 1.00 64.50 107 GLY A C 1
ATOM 853 O O . GLY A 1 107 ? -5.578 -3.974 -8.938 1.00 64.50 107 GLY A O 1
ATOM 854 N N . SER A 1 108 ? -6.234 -2.243 -7.660 1.00 72.81 108 SER A N 1
ATOM 855 C CA . SER A 1 108 ? -7.435 -2.891 -7.121 1.00 72.81 108 SER A CA 1
ATOM 856 C C . SER A 1 108 ? -8.703 -2.404 -7.812 1.00 72.81 108 SER A C 1
ATOM 858 O O . SER A 1 108 ? -8.727 -1.331 -8.420 1.00 72.81 108 SER A O 1
ATOM 860 N N . THR A 1 109 ? -9.768 -3.184 -7.662 1.00 73.62 109 THR A N 1
ATOM 861 C CA . THR A 1 109 ? -11.135 -2.750 -7.943 1.00 73.62 109 THR A CA 1
ATOM 862 C C . THR A 1 109 ? -11.736 -2.200 -6.651 1.00 73.62 109 THR A C 1
ATOM 864 O O . THR A 1 109 ? -11.671 -2.852 -5.605 1.00 73.62 109 THR A O 1
ATOM 867 N N . GLU A 1 110 ? -12.308 -0.996 -6.712 1.00 79.06 110 GLU A N 1
ATOM 868 C CA . GLU A 1 110 ? -13.175 -0.505 -5.640 1.00 79.06 110 GLU A CA 1
ATOM 869 C C . GLU A 1 110 ? -14.417 -1.395 -5.607 1.00 79.06 110 GLU A C 1
ATOM 871 O O . GLU A 1 110 ? -15.143 -1.488 -6.595 1.00 79.06 110 GLU A O 1
ATOM 876 N N . VAL A 1 111 ? -14.626 -2.101 -4.499 1.00 79.81 111 VAL A N 1
ATOM 877 C CA . VAL A 1 111 ? -15.748 -3.045 -4.366 1.00 79.81 111 VAL A CA 1
ATOM 878 C C . VAL A 1 111 ? -16.982 -2.396 -3.748 1.00 79.81 111 VAL A C 1
ATOM 880 O O . VAL A 1 111 ? -18.045 -3.007 -3.728 1.00 79.81 111 VAL A O 1
ATOM 883 N N . GLY A 1 112 ? -16.848 -1.165 -3.249 1.00 78.31 112 GLY A N 1
ATOM 884 C CA . GLY A 1 112 ? -17.953 -0.374 -2.733 1.00 78.31 112 GLY A CA 1
ATOM 885 C C . GLY A 1 112 ? -17.559 0.555 -1.592 1.00 78.31 112 GLY A C 1
ATOM 886 O O . GLY A 1 112 ? -16.383 0.756 -1.267 1.00 78.31 112 GLY A O 1
ATOM 887 N N . GLU A 1 113 ? -18.594 1.098 -0.965 1.00 81.69 113 GLU A N 1
ATOM 888 C CA . GLU A 1 113 ? -18.515 2.025 0.152 1.00 81.69 113 GLU A CA 1
ATOM 889 C C . GLU A 1 113 ? -19.364 1.495 1.314 1.00 81.69 113 GLU A C 1
ATOM 891 O O . GLU A 1 113 ? -20.472 1.004 1.099 1.00 81.69 113 GLU A O 1
ATOM 896 N N . LYS A 1 114 ? -18.851 1.568 2.546 1.00 76.50 114 LYS A N 1
ATOM 897 C CA . LYS A 1 114 ? -19.560 1.098 3.744 1.00 76.50 114 LYS A CA 1
ATOM 898 C C . LYS A 1 114 ? -19.432 2.091 4.891 1.00 76.50 114 LYS A C 1
ATOM 900 O O . LYS A 1 114 ? -18.369 2.669 5.110 1.00 76.50 114 LYS A O 1
ATOM 905 N N . ASN A 1 115 ? -20.511 2.246 5.652 1.00 79.06 115 ASN A N 1
ATOM 906 C CA . ASN A 1 115 ? -20.497 2.993 6.903 1.00 79.06 115 ASN A CA 1
ATOM 907 C C . ASN A 1 115 ? -20.121 2.059 8.061 1.00 79.06 115 ASN A C 1
ATOM 909 O O . ASN A 1 115 ? -20.736 1.011 8.248 1.00 79.06 115 ASN A O 1
ATOM 913 N N . ILE A 1 116 ? -19.111 2.438 8.837 1.00 73.50 116 ILE A N 1
ATOM 914 C CA . ILE A 1 116 ? -18.664 1.745 10.047 1.00 73.50 116 ILE A CA 1
ATOM 915 C C . ILE A 1 116 ? -18.576 2.796 11.143 1.00 73.50 116 ILE A C 1
ATOM 917 O O . ILE A 1 116 ? -17.823 3.753 10.978 1.00 73.50 116 ILE A O 1
ATOM 921 N N . GLN A 1 117 ? -19.332 2.622 12.235 1.00 68.06 117 GLN A N 1
ATOM 922 C CA . GLN A 1 117 ? -19.342 3.553 13.377 1.00 68.06 117 GLN A CA 1
ATOM 923 C C . GLN A 1 117 ? -19.446 5.020 12.909 1.00 68.06 117 GLN A C 1
ATOM 925 O O . GLN A 1 117 ? -18.540 5.830 13.111 1.00 68.06 117 GLN A O 1
ATOM 930 N N . ASP A 1 118 ? -20.504 5.310 12.147 1.00 75.19 118 ASP A N 1
ATOM 931 C CA . ASP A 1 118 ? -20.829 6.636 11.590 1.00 75.19 118 ASP A CA 1
ATOM 932 C C . ASP A 1 118 ? -19.807 7.223 10.608 1.00 75.19 118 ASP A C 1
ATOM 934 O O . ASP A 1 118 ? -19.860 8.396 10.238 1.00 75.19 118 ASP A O 1
ATOM 938 N N . SER A 1 119 ? -18.866 6.406 10.142 1.00 78.56 119 SER A N 1
ATOM 939 C CA . SER A 1 119 ? -17.824 6.826 9.219 1.00 78.56 119 SER A CA 1
ATOM 940 C C . SER A 1 119 ? -17.895 6.054 7.917 1.00 78.56 119 SER A C 1
ATOM 942 O O . SER A 1 119 ? -17.934 4.828 7.903 1.00 78.56 119 SER A O 1
ATOM 944 N N . ARG A 1 120 ? -17.864 6.788 6.810 1.00 84.75 120 ARG A N 1
ATOM 945 C CA . ARG A 1 120 ? -17.907 6.244 5.458 1.00 84.75 120 ARG A CA 1
ATOM 946 C C . ARG A 1 120 ? -16.514 5.828 4.987 1.00 84.75 120 ARG A C 1
ATOM 948 O O . ARG A 1 120 ? -15.590 6.646 4.967 1.00 84.75 120 ARG A O 1
ATOM 955 N N . TYR A 1 121 ? -16.377 4.569 4.591 1.00 87.00 121 TYR A N 1
ATOM 956 C CA . TYR A 1 121 ? -15.142 3.978 4.085 1.00 87.00 121 TYR A CA 1
ATOM 957 C C . TYR A 1 121 ? -15.334 3.489 2.655 1.00 87.00 121 TYR A C 1
ATOM 959 O O . TYR A 1 121 ? -16.227 2.688 2.394 1.00 87.00 121 TYR A O 1
ATOM 967 N N . ARG A 1 122 ? -14.442 3.897 1.752 1.00 88.56 122 ARG A N 1
ATOM 968 C CA . ARG A 1 122 ? -14.268 3.245 0.448 1.00 88.56 122 ARG A CA 1
ATOM 969 C C . ARG A 1 122 ? -13.357 2.041 0.588 1.00 88.56 122 ARG A C 1
ATOM 971 O O . ARG A 1 122 ? -12.352 2.116 1.300 1.00 88.56 122 ARG A O 1
ATOM 978 N N . ILE A 1 123 ? -13.711 0.938 -0.060 1.00 86.81 123 ILE A N 1
ATOM 979 C CA . ILE A 1 123 ? -13.057 -0.353 0.147 1.00 86.81 123 ILE A CA 1
ATOM 980 C C . ILE A 1 123 ? -12.455 -0.848 -1.163 1.00 86.81 123 ILE A C 1
ATOM 982 O O . ILE A 1 123 ? -13.135 -1.021 -2.173 1.00 86.81 123 ILE A O 1
ATOM 986 N N . TYR A 1 124 ? -11.158 -1.118 -1.104 1.00 86.38 124 TYR A N 1
ATOM 987 C CA . TYR A 1 124 ? -10.336 -1.596 -2.204 1.00 86.38 124 TYR A CA 1
ATOM 988 C C . TYR A 1 124 ? -9.846 -3.004 -1.872 1.00 86.38 124 TYR A C 1
ATOM 990 O O . TYR A 1 124 ? -9.153 -3.194 -0.871 1.00 86.38 124 TYR A O 1
ATOM 998 N N . VAL A 1 125 ? -10.213 -4.003 -2.677 1.00 82.81 125 VAL A N 1
ATOM 999 C CA . VAL A 1 125 ? -9.883 -5.413 -2.403 1.00 82.81 125 VAL A CA 1
ATOM 1000 C C . VAL A 1 125 ? -8.776 -5.900 -3.331 1.00 82.81 125 VAL A C 1
ATOM 1002 O O . VAL A 1 125 ? -8.788 -5.651 -4.533 1.00 82.81 125 VAL A O 1
ATOM 1005 N N . PHE A 1 126 ? -7.835 -6.636 -2.749 1.00 80.88 126 PHE A N 1
ATOM 1006 C CA . PHE A 1 126 ? -6.748 -7.333 -3.424 1.00 80.88 126 PHE A CA 1
ATOM 1007 C C . PHE A 1 126 ? -6.833 -8.835 -3.115 1.00 80.88 126 PHE A C 1
ATOM 1009 O O . PHE A 1 126 ? -7.677 -9.275 -2.332 1.00 80.88 126 PHE A O 1
ATOM 1016 N N . ASP A 1 127 ? -5.943 -9.639 -3.698 1.00 78.25 127 ASP A N 1
ATOM 1017 C CA . ASP A 1 127 ? -5.953 -11.099 -3.520 1.00 78.25 127 ASP A CA 1
ATOM 1018 C C . ASP A 1 127 ? -5.912 -11.521 -2.044 1.00 78.25 127 ASP A C 1
ATOM 1020 O O . ASP A 1 127 ? -6.696 -12.367 -1.620 1.00 78.25 127 ASP A O 1
ATOM 1024 N N . ASN A 1 128 ? -5.034 -10.885 -1.257 1.00 76.88 128 ASN A N 1
ATOM 1025 C CA . ASN A 1 128 ? -4.701 -11.315 0.108 1.00 76.88 128 ASN A CA 1
ATOM 1026 C C . ASN A 1 128 ? -5.013 -10.265 1.191 1.00 76.88 128 ASN A C 1
ATOM 1028 O O . ASN A 1 128 ? -4.852 -10.538 2.379 1.00 76.88 128 ASN A O 1
ATOM 1032 N N . TYR A 1 129 ? -5.413 -9.053 0.806 1.00 83.56 129 TYR A N 1
ATOM 1033 C CA . TYR A 1 129 ? -5.672 -7.944 1.726 1.00 83.56 129 TYR A CA 1
ATOM 1034 C C . TYR A 1 129 ? -6.725 -6.996 1.157 1.00 83.56 129 TYR A C 1
ATOM 1036 O O . TYR A 1 129 ? -7.091 -7.083 -0.014 1.00 83.56 129 TYR A O 1
ATOM 1044 N N . GLN A 1 130 ? -7.199 -6.075 1.983 1.00 86.19 130 GLN A N 1
ATOM 1045 C CA . GLN A 1 130 ? -8.044 -4.965 1.563 1.00 86.19 130 GLN A CA 1
ATOM 1046 C C . GLN A 1 130 ? -7.552 -3.664 2.202 1.00 86.19 130 GLN A C 1
ATOM 1048 O O . GLN A 1 130 ? -6.927 -3.668 3.267 1.00 86.19 130 GLN A O 1
ATOM 1053 N N . VAL A 1 131 ? -7.828 -2.552 1.533 1.00 88.50 131 VAL A N 1
ATOM 1054 C CA . VAL A 1 131 ? -7.523 -1.202 2.001 1.00 88.50 131 VAL A CA 1
ATOM 1055 C C . VAL A 1 131 ? -8.830 -0.448 2.156 1.00 88.50 131 VAL A C 1
ATOM 1057 O O . VAL A 1 131 ? -9.638 -0.386 1.232 1.00 88.50 131 VAL A O 1
ATOM 1060 N N . MET A 1 132 ? -9.033 0.124 3.334 1.00 88.44 132 MET A N 1
ATOM 1061 C CA . MET A 1 132 ? -10.203 0.927 3.656 1.00 88.44 132 MET A CA 1
ATOM 1062 C C . MET A 1 132 ? 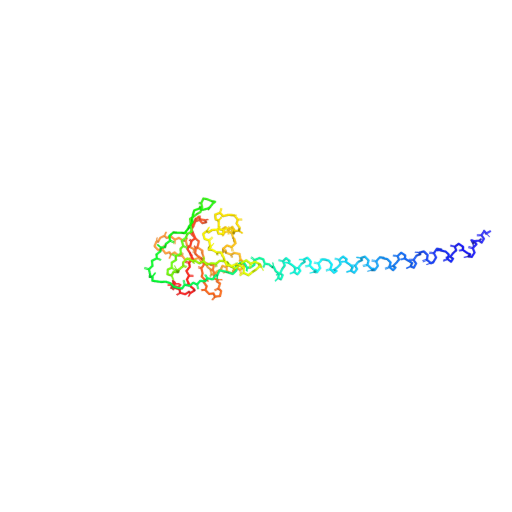-9.788 2.383 3.780 1.00 88.44 132 MET A C 1
ATOM 1064 O O . MET A 1 132 ? -8.863 2.703 4.527 1.00 88.44 132 MET A O 1
ATOM 1068 N N . VAL A 1 133 ? -10.478 3.259 3.059 1.00 88.81 133 VAL A N 1
ATOM 1069 C CA . VAL A 1 133 ? -10.141 4.677 2.961 1.00 88.81 133 VAL A CA 1
ATOM 1070 C C . VAL A 1 133 ? -11.283 5.515 3.519 1.00 88.81 133 VAL A C 1
ATOM 1072 O O . VAL A 1 133 ? -12.372 5.536 2.949 1.00 88.81 133 VAL A O 1
ATOM 1075 N N . LYS A 1 134 ? -11.023 6.251 4.602 1.00 86.81 134 LYS A N 1
ATOM 1076 C CA . LYS A 1 134 ? -11.956 7.225 5.190 1.00 86.81 134 LYS A CA 1
ATOM 1077 C C . LYS A 1 134 ? -11.513 8.645 4.856 1.00 86.81 134 LYS A C 1
ATOM 1079 O O . LYS A 1 134 ? -10.355 9.012 5.062 1.00 86.81 134 LYS A O 1
ATOM 1084 N N . ASN A 1 135 ? -12.443 9.443 4.328 1.00 83.19 13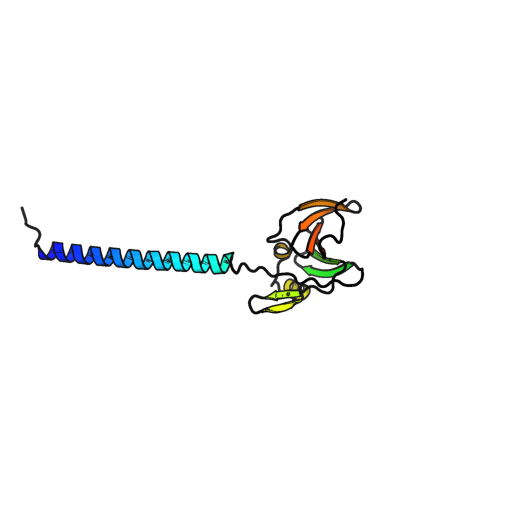5 ASN A N 1
ATOM 1085 C CA . ASN A 1 135 ? -12.259 10.865 3.996 1.00 83.19 135 ASN A CA 1
ATOM 1086 C C . ASN A 1 135 ? -11.004 11.185 3.153 1.00 83.19 135 ASN A C 1
ATOM 1088 O O . ASN A 1 135 ? -10.460 12.273 3.271 1.00 83.19 135 ASN A O 1
ATOM 1092 N N . ASN A 1 136 ? -10.507 10.248 2.331 1.00 80.88 136 ASN A N 1
ATOM 1093 C CA . ASN A 1 136 ? -9.228 10.346 1.593 1.00 80.88 136 ASN A CA 1
ATOM 1094 C C . ASN A 1 136 ? -7.947 10.510 2.443 1.00 80.88 136 ASN A C 1
ATOM 1096 O O . ASN A 1 136 ? -6.853 10.550 1.867 1.00 80.88 136 ASN A O 1
ATOM 1100 N N . SER A 1 137 ? -8.064 10.551 3.771 1.00 82.88 137 SER A N 1
ATOM 1101 C CA . SER A 1 137 ? -6.962 10.886 4.683 1.00 82.88 137 SER A CA 1
ATOM 1102 C C . SER A 1 137 ? -6.548 9.742 5.603 1.00 82.88 137 SER A C 1
ATOM 1104 O O . SER A 1 137 ? -5.438 9.755 6.122 1.00 82.88 137 SER A O 1
ATOM 1106 N N . TYR A 1 138 ? -7.405 8.735 5.774 1.00 84.81 138 TYR A N 1
ATOM 1107 C CA . TYR A 1 138 ? -7.176 7.620 6.690 1.00 84.81 138 TYR A CA 1
ATOM 1108 C C . TYR A 1 138 ? -7.201 6.307 5.922 1.00 84.81 138 TYR A C 1
ATOM 1110 O O . TYR A 1 138 ? -8.214 5.986 5.301 1.00 84.81 138 TYR A O 1
ATOM 1118 N N . TYR A 1 139 ? -6.105 5.556 5.983 1.00 88.81 139 TYR A N 1
ATOM 1119 C CA . TYR A 1 139 ? -5.952 4.269 5.310 1.00 88.81 139 TYR A CA 1
ATOM 1120 C C . TYR A 1 139 ? -5.827 3.177 6.362 1.00 88.81 139 TYR A C 1
ATOM 1122 O O . TYR A 1 139 ? -4.938 3.238 7.205 1.00 88.81 139 TYR A O 1
ATOM 1130 N N . ILE A 1 140 ? -6.686 2.165 6.303 1.00 87.69 140 ILE A N 1
ATOM 1131 C CA . ILE A 1 140 ? -6.586 0.973 7.146 1.00 87.69 140 ILE A CA 1
ATOM 1132 C C . ILE A 1 140 ? -6.325 -0.218 6.237 1.00 87.69 140 ILE A C 1
ATOM 1134 O O . ILE A 1 140 ? -7.129 -0.530 5.359 1.00 87.69 140 ILE A O 1
ATOM 1138 N N . ILE A 1 141 ? -5.191 -0.876 6.445 1.00 88.50 141 ILE A N 1
ATOM 1139 C CA . ILE A 1 141 ? -4.810 -2.091 5.730 1.00 88.50 141 ILE A CA 1
ATOM 1140 C C . ILE A 1 141 ? -5.139 -3.285 6.622 1.00 88.50 141 ILE A C 1
ATOM 1142 O O . ILE A 1 141 ? -4.724 -3.330 7.781 1.00 88.50 141 ILE A O 1
ATOM 1146 N N . THR A 1 142 ? -5.887 -4.245 6.088 1.00 86.06 142 THR A N 1
ATOM 1147 C CA . THR A 1 142 ? -6.362 -5.420 6.831 1.00 86.06 142 THR A CA 1
ATOM 1148 C C . THR A 1 142 ? -6.340 -6.664 5.935 1.00 86.06 142 THR A C 1
ATOM 1150 O O . THR A 1 142 ? -6.410 -6.518 4.706 1.00 86.06 142 THR A O 1
ATOM 1153 N N . PRO A 1 143 ? -6.215 -7.892 6.478 1.00 84.31 143 PRO A N 1
ATOM 1154 C CA . PRO A 1 143 ? -6.349 -9.096 5.673 1.00 84.31 143 PRO A CA 1
ATOM 1155 C C . PRO A 1 143 ? -7.731 -9.148 5.009 1.00 84.31 143 PRO A C 1
ATOM 1157 O O . PRO A 1 143 ? -8.717 -8.577 5.486 1.00 84.31 143 PRO A O 1
ATOM 1160 N N . LYS A 1 144 ? -7.804 -9.814 3.858 1.00 80.69 144 LYS A N 1
ATOM 1161 C CA . LYS A 1 144 ? -9.058 -9.915 3.110 1.00 80.69 144 LYS A CA 1
ATOM 1162 C C . LYS A 1 144 ? -10.111 -10.635 3.958 1.00 80.69 144 LYS A C 1
ATOM 1164 O O . LYS A 1 144 ? -9.846 -11.712 4.485 1.00 80.69 144 LYS A O 1
ATOM 1169 N N . GLY A 1 145 ? -11.305 -10.054 4.065 1.00 73.31 145 GLY A N 1
ATOM 1170 C CA . GLY A 1 145 ? -12.435 -10.666 4.774 1.00 73.31 145 GLY A CA 1
ATOM 1171 C C . GLY A 1 145 ? -12.411 -10.518 6.299 1.00 73.31 145 GLY A C 1
ATOM 1172 O O . GLY A 1 145 ? -13.309 -11.027 6.962 1.00 73.31 145 GLY A O 1
ATOM 1173 N N . THR A 1 146 ? -11.431 -9.807 6.872 1.00 71.25 146 THR A N 1
ATOM 1174 C CA . THR A 1 146 ? -11.360 -9.568 8.327 1.00 71.25 146 THR A CA 1
ATOM 1175 C C . THR A 1 146 ? -12.457 -8.627 8.832 1.00 71.25 146 THR A C 1
ATOM 1177 O O . THR A 1 146 ? -12.881 -8.750 9.975 1.00 71.25 146 THR A O 1
ATOM 1180 N N . MET A 1 147 ? -12.967 -7.725 7.990 1.00 63.88 147 MET A N 1
ATOM 1181 C CA . MET A 1 147 ? -14.214 -7.004 8.262 1.00 63.88 147 MET A CA 1
ATOM 1182 C C . MET A 1 147 ? -15.281 -7.504 7.299 1.00 63.88 147 MET A C 1
ATOM 1184 O O . MET A 1 147 ? -15.153 -7.315 6.087 1.00 63.88 147 MET A O 1
ATOM 1188 N N . LYS A 1 148 ? -16.313 -8.164 7.836 1.00 51.28 148 LYS A N 1
ATOM 1189 C CA . LYS A 1 148 ? -17.439 -8.640 7.036 1.00 51.28 148 LYS A CA 1
ATOM 1190 C C . LYS A 1 148 ? -18.267 -7.456 6.537 1.00 51.28 148 LYS A C 1
ATOM 1192 O O . LYS A 1 148 ? -18.630 -6.534 7.274 1.00 51.28 148 LYS A O 1
ATOM 1197 N N . LEU A 1 149 ? -18.520 -7.475 5.235 1.00 50.03 149 LEU A N 1
ATOM 1198 C CA . LEU A 1 149 ? -19.396 -6.547 4.534 1.00 50.03 149 LEU A CA 1
ATOM 1199 C C . LEU A 1 149 ? -20.846 -7.005 4.735 1.00 50.03 149 LEU A C 1
ATOM 1201 O O . LEU A 1 149 ? -21.483 -7.431 3.784 1.00 50.03 149 LEU A O 1
ATOM 1205 N N . ASP A 1 150 ? -21.317 -6.996 5.981 1.00 49.19 150 ASP A N 1
ATOM 1206 C CA . ASP A 1 150 ? -22.746 -7.147 6.288 1.00 49.19 150 ASP A CA 1
ATOM 1207 C C . ASP A 1 150 ? -23.555 -5.943 5.781 1.00 49.19 150 ASP A C 1
ATOM 1209 O O . ASP A 1 150 ? -23.031 -4.806 5.928 1.00 49.19 150 ASP A O 1
#

pLDDT: mean 74.54, std 13.23, range [38.06, 90.0]

Foldseek 3Di:
DDDDPPVVVVVVVVVVVVVVVVVVVVVVVVVVVVVVVCCCCVVPVVCFDKAWDFAPADWAWQDQAPLATEIEGRTDQIWTQGPVRDIDGPSVCRVVVVDDPVSVQPPFDFPDWDDDPNWIWTWTDDPFWIWTQTPNRYIYIYTPCPDDPD

Secondary structure (DSSP, 8-state):
-----HHHHHHHHHHHHHHHHHHHHHHHHHHHHHHHHHIIIIIS-----EEEEEEEEEEEEEEEETTEEEEEEEEEEEEEE-TTS-EEEHHHHHHTTSS-GGGGTTTPEEEEEEEETTEEEEEEE-SSEEEEEETTTEEEEEETTSS---

Sequence (150 aa):
MNKVPENRKEINLVALGIICTLGVIVSTLLVGFMVYFFKQYNFRGNAKRLEVQVNDSNLNEIAHVDGKIIYTYNMKMPKIRKINGKKVSLKKGLEENQVSTKDLCRGSTEVGEKNIQDSRYRIYVFDNYQVMVKNNSYYIITPKGTMKLD